Protein AF-A0A2D8M485-F1 (afdb_monomer)

Solvent-accessible surface area (backbone atoms only — not comparable to full-atom values): 10143 Å² total; per-residue (Å²): 144,70,80,65,60,62,54,53,53,50,53,49,53,53,50,51,54,49,54,53,50,51,53,52,52,52,52,50,50,51,49,50,51,52,47,44,68,74,57,55,75,78,80,79,74,92,74,87,85,84,91,65,103,84,62,82,80,81,74,86,45,50,32,82,69,50,54,75,63,45,72,40,51,35,47,99,65,88,54,62,33,80,48,77,49,77,56,85,47,64,61,95,85,40,80,51,84,45,65,48,41,36,29,44,62,38,94,89,19,62,44,93,77,20,29,25,32,32,40,28,22,85,41,59,83,23,48,36,40,39,44,33,78,50,90,68,90,77,63,74,53,36,42,32,26,47,64,61,34,21,52,57,98,59,30,45,65,91,49,60,50,54,101,87,40,81,83,85,132

Mean predicted aligned error: 14.63 Å

Foldseek 3Di:
DPPPPVVVVVVVVVVVVVVVVVVVVVVVVVVVVVVCVVPVVPPDDDDDDDDDPPDPPPDDAPLVPADPLLLFFADPPQWPDKDKDADWDADVNHTDWDAAFQQACDPSANDDRGGGGQWHHHHRRRIIIHTHNDPDDDDPSSSCSSNSWHDDQQDTRPDGDDPVDGDDD

Structure (mmCIF, N/CA/C/O backbone):
data_AF-A0A2D8M485-F1
#
_entry.id   AF-A0A2D8M485-F1
#
loop_
_atom_site.group_PDB
_atom_site.id
_atom_site.type_symbol
_atom_site.label_atom_id
_atom_site.label_alt_id
_atom_site.label_comp_id
_atom_site.label_asym_id
_atom_site.label_entity_id
_atom_site.label_seq_id
_atom_site.pdbx_PDB_ins_code
_atom_site.Cartn_x
_atom_site.Cartn_y
_atom_site.Cartn_z
_atom_site.occupancy
_atom_site.B_iso_or_equiv
_atom_site.auth_seq_id
_atom_site.auth_comp_id
_atom_site.auth_asym_id
_atom_site.auth_atom_id
_atom_site.pdbx_PDB_model_num
ATOM 1 N N . MET A 1 1 ? -42.145 77.332 22.938 1.00 51.72 1 MET A N 1
ATOM 2 C CA . MET A 1 1 ? -42.571 75.986 23.376 1.00 51.72 1 MET A CA 1
ATOM 3 C C . MET A 1 1 ? -41.919 74.962 22.446 1.00 51.72 1 MET A C 1
ATOM 5 O O . MET A 1 1 ? -42.608 74.358 21.647 1.00 51.72 1 MET A O 1
ATOM 9 N N . GLU A 1 2 ? -40.588 74.825 22.495 1.00 53.00 2 GLU A N 1
ATOM 10 C CA . GLU A 1 2 ? -39.824 73.917 21.602 1.00 53.00 2 GLU A CA 1
ATOM 11 C C . GLU A 1 2 ? -38.689 73.162 22.327 1.00 53.00 2 GLU A C 1
ATOM 13 O O . GLU A 1 2 ? -37.989 72.358 21.726 1.00 53.00 2 GLU A O 1
ATOM 18 N N . SER A 1 3 ? -38.515 73.348 23.640 1.00 57.97 3 SER A N 1
ATOM 19 C CA . SER A 1 3 ? -37.376 72.780 24.380 1.00 57.97 3 SER A CA 1
ATOM 20 C C . SER A 1 3 ? -37.563 71.335 24.856 1.00 57.97 3 SER A C 1
ATOM 22 O O . SER A 1 3 ? -36.626 70.765 25.396 1.00 57.97 3 SER A O 1
ATOM 24 N N . ASN A 1 4 ? -38.745 70.732 24.679 1.00 62.12 4 ASN A N 1
ATOM 25 C CA . ASN A 1 4 ? -39.047 69.395 25.217 1.00 62.12 4 ASN A CA 1
ATOM 26 C C . ASN A 1 4 ? -39.011 68.274 24.164 1.00 62.12 4 ASN A C 1
ATOM 28 O O . ASN A 1 4 ? -38.930 67.104 24.518 1.00 62.12 4 ASN A O 1
ATOM 32 N N . LEU A 1 5 ? -39.047 68.616 22.871 1.00 58.53 5 LEU A N 1
ATOM 33 C CA . LEU A 1 5 ? -39.023 67.623 21.793 1.00 58.53 5 LEU A CA 1
ATOM 34 C C . LEU A 1 5 ? -37.589 67.156 21.486 1.00 58.53 5 LEU A C 1
ATOM 36 O O . LEU A 1 5 ? -37.358 65.969 21.290 1.00 58.53 5 LEU A O 1
ATOM 40 N N . GLY A 1 6 ? -36.614 68.074 21.522 1.00 56.22 6 GLY A N 1
ATOM 41 C CA . GLY A 1 6 ? -35.197 67.753 21.305 1.00 56.22 6 GLY A CA 1
ATOM 42 C C . GLY A 1 6 ? -34.581 66.889 22.412 1.00 56.22 6 GLY A C 1
ATOM 43 O O . GLY A 1 6 ? -33.765 66.021 22.118 1.00 56.22 6 GLY A O 1
ATOM 44 N N . GLN A 1 7 ? -35.018 67.073 23.663 1.00 58.81 7 GLN A N 1
ATOM 45 C CA . GLN A 1 7 ? -34.588 66.256 24.803 1.00 58.81 7 GLN A CA 1
ATOM 46 C C . GLN A 1 7 ? -35.134 64.821 24.691 1.00 58.81 7 GLN A C 1
ATOM 48 O O . GLN A 1 7 ? -34.365 63.871 24.775 1.00 58.81 7 GLN A O 1
ATOM 53 N N . LEU A 1 8 ? -36.433 64.660 24.392 1.00 56.44 8 LEU A N 1
ATOM 54 C CA . LEU A 1 8 ? -37.067 63.343 24.238 1.00 56.44 8 LEU A CA 1
ATOM 55 C C . LEU A 1 8 ? -36.475 62.538 23.073 1.00 56.44 8 LEU A C 1
ATOM 57 O O . LEU A 1 8 ? -36.229 61.344 23.210 1.00 56.44 8 LEU A O 1
ATOM 61 N N . ILE A 1 9 ? -36.239 63.187 21.927 1.00 58.94 9 ILE A N 1
ATOM 62 C CA . ILE A 1 9 ? -35.632 62.539 20.755 1.00 58.94 9 ILE A CA 1
ATOM 63 C C . ILE A 1 9 ? -34.177 62.158 21.056 1.00 58.94 9 ILE A C 1
ATOM 65 O O . ILE A 1 9 ? -33.760 61.053 20.716 1.00 58.94 9 ILE A O 1
ATOM 69 N N . GLY A 1 10 ? -33.422 63.025 21.739 1.00 58.81 10 GLY A N 1
ATOM 70 C CA . GLY A 1 10 ? -32.064 62.719 22.192 1.00 58.81 10 GLY A CA 1
ATOM 71 C C . GLY A 1 10 ? -32.015 61.521 23.142 1.00 58.81 10 GLY A C 1
ATOM 72 O O . GLY A 1 10 ? -31.183 60.636 22.965 1.00 58.81 10 GLY A O 1
ATOM 73 N N . ASP A 1 11 ? -32.940 61.441 24.098 1.00 59.22 11 ASP A N 1
ATOM 74 C CA . ASP A 1 11 ? -33.021 60.336 25.058 1.00 59.22 11 ASP A CA 1
ATOM 75 C C . ASP A 1 11 ? -33.446 59.013 24.396 1.00 59.22 11 ASP A C 1
ATOM 77 O O . ASP A 1 11 ? -32.892 57.960 24.718 1.00 59.22 11 ASP A O 1
ATOM 81 N N . ILE A 1 12 ? -34.358 59.055 23.417 1.00 59.62 12 ILE A N 1
ATOM 82 C CA . ILE A 1 12 ? -34.772 57.880 22.632 1.00 59.62 12 ILE A CA 1
ATOM 83 C C . ILE A 1 12 ? -33.610 57.367 21.773 1.00 59.62 12 ILE A C 1
ATOM 85 O O . ILE A 1 12 ? -33.273 56.186 21.858 1.00 59.62 12 ILE A O 1
ATOM 89 N N . VAL A 1 13 ? -32.931 58.242 21.023 1.00 60.41 13 VAL A N 1
ATOM 90 C CA . VAL A 1 13 ? -31.778 57.865 20.182 1.00 60.41 13 VAL A CA 1
ATOM 91 C C . VAL A 1 13 ? -30.614 57.348 21.037 1.00 60.41 13 VAL A C 1
ATOM 93 O O . VAL A 1 13 ? -29.977 56.356 20.680 1.00 60.41 13 VAL A O 1
ATOM 96 N N . ASN A 1 14 ? -30.368 57.948 22.206 1.00 67.94 14 ASN A N 1
ATOM 97 C CA . ASN A 1 14 ? -29.392 57.446 23.176 1.00 67.94 14 ASN A CA 1
ATOM 98 C C . ASN A 1 14 ? -29.7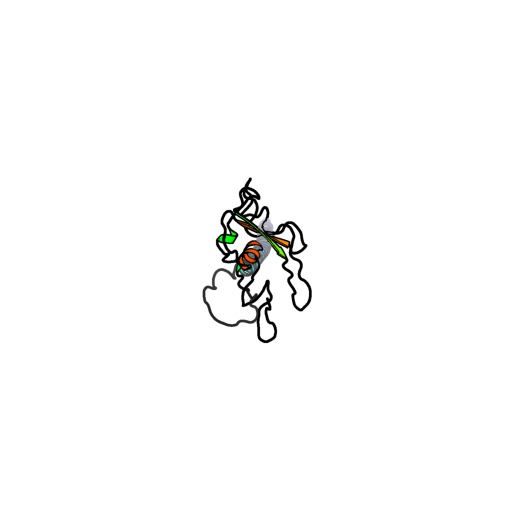96 56.080 23.750 1.00 67.94 14 ASN A C 1
ATOM 100 O O . ASN A 1 14 ? -28.934 55.244 24.008 1.00 67.94 14 ASN A O 1
ATOM 104 N N . SER A 1 15 ? -31.089 55.819 23.957 1.00 69.31 15 SER A N 1
ATOM 105 C CA . SER A 1 15 ? -31.552 54.515 24.444 1.00 69.31 15 SER A CA 1
ATOM 106 C C . SER A 1 15 ? -31.388 53.417 23.389 1.00 69.31 15 SER A C 1
ATOM 108 O O . SER A 1 15 ? -30.850 52.356 23.702 1.00 69.31 15 SER A O 1
ATOM 110 N N . GLU A 1 16 ? -31.730 53.689 22.127 1.00 73.56 16 GLU A N 1
ATOM 111 C CA . GLU A 1 16 ? -31.592 52.724 21.033 1.00 73.56 16 GLU A CA 1
ATOM 112 C C . GLU A 1 16 ? -30.125 52.441 20.704 1.00 73.56 16 GLU A C 1
ATOM 114 O O . GLU A 1 16 ? -29.728 51.282 20.602 1.00 73.56 16 GLU A O 1
ATOM 119 N N . THR A 1 17 ? -29.282 53.473 20.612 1.00 79.12 17 THR A N 1
ATOM 120 C CA . THR A 1 17 ? -27.838 53.292 20.371 1.00 79.12 17 THR A CA 1
ATOM 121 C C . THR A 1 17 ? -27.163 52.502 21.491 1.00 79.12 17 THR A C 1
ATOM 123 O O . THR A 1 17 ? -26.293 51.677 21.207 1.00 79.12 17 THR A O 1
ATOM 126 N N . ARG A 1 18 ? -27.591 52.665 22.750 1.00 80.69 18 ARG A N 1
ATOM 127 C CA . ARG A 1 18 ? -27.106 51.853 23.879 1.00 80.69 18 ARG A CA 1
ATOM 128 C C . ARG A 1 18 ? -27.577 50.405 23.793 1.00 80.69 18 ARG A C 1
ATOM 130 O O . ARG A 1 18 ? -26.766 49.513 24.021 1.00 80.69 18 ARG A O 1
ATOM 137 N N . ILE A 1 19 ? -28.836 50.160 23.425 1.00 85.81 19 ILE A N 1
ATOM 138 C CA . ILE A 1 19 ? -29.368 48.800 23.233 1.00 85.81 19 ILE A CA 1
ATOM 139 C C . ILE A 1 19 ? -28.598 48.082 22.120 1.00 85.81 19 ILE A C 1
ATOM 141 O O . ILE A 1 19 ? -28.072 46.991 22.343 1.00 85.81 19 ILE A O 1
ATOM 145 N N . TRP A 1 20 ? -28.447 48.713 20.955 1.00 79.56 20 TRP A N 1
ATOM 146 C CA . TRP A 1 20 ? -27.708 48.126 19.838 1.00 79.56 20 TRP A CA 1
ATOM 147 C C . TRP A 1 20 ? -26.221 47.934 20.153 1.00 79.56 20 TRP A C 1
ATOM 149 O O . TRP A 1 20 ? -25.663 46.909 19.777 1.00 79.56 20 TRP A O 1
ATOM 159 N N . SER A 1 21 ? -25.594 48.842 20.909 1.00 85.12 21 SER A N 1
ATOM 160 C CA . SER A 1 21 ? -24.198 48.685 21.355 1.00 85.12 21 SER A CA 1
ATOM 161 C C . SER A 1 21 ? -24.011 47.498 22.307 1.00 85.12 21 SER A C 1
ATOM 163 O O . SER A 1 21 ? -23.002 46.800 22.246 1.00 85.12 21 SER A O 1
ATOM 165 N N . ILE A 1 22 ? -24.983 47.226 23.181 1.00 89.69 22 ILE A N 1
ATOM 166 C CA . ILE A 1 22 ? -24.935 46.056 24.070 1.00 89.69 22 ILE A CA 1
ATOM 167 C C . ILE A 1 22 ? -25.071 44.766 23.252 1.00 89.69 22 ILE A C 1
ATOM 169 O O . ILE A 1 22 ? -24.314 43.821 23.460 1.00 89.69 22 ILE A O 1
ATOM 173 N N . ILE A 1 23 ? -25.987 44.734 22.281 1.00 89.50 23 ILE A N 1
ATOM 174 C CA . ILE A 1 23 ? -26.182 43.563 21.414 1.00 89.50 23 ILE A CA 1
ATOM 175 C C . ILE A 1 23 ? -24.924 43.280 20.584 1.00 89.50 23 ILE A C 1
ATOM 177 O O . ILE A 1 23 ? -24.481 42.135 20.519 1.00 89.50 23 ILE A O 1
ATOM 181 N N . THR A 1 24 ? -24.317 44.302 19.976 1.00 90.81 24 THR A N 1
ATOM 182 C CA . THR A 1 24 ? -23.117 44.118 19.144 1.00 90.81 24 THR A CA 1
ATOM 183 C C . THR A 1 24 ? -21.908 43.693 19.965 1.00 90.81 24 THR A C 1
ATOM 185 O O . THR A 1 24 ? -21.175 42.804 19.538 1.00 90.81 24 THR A O 1
ATOM 188 N N . THR A 1 25 ? -2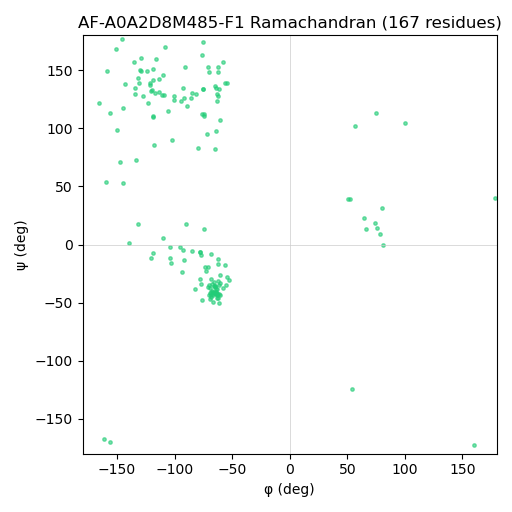1.716 44.254 21.161 1.00 90.38 25 THR A N 1
ATOM 189 C CA . THR A 1 25 ? -20.622 43.838 22.052 1.00 90.38 25 THR A CA 1
ATOM 190 C C . THR A 1 25 ? -20.802 42.414 22.570 1.00 90.38 25 THR A C 1
ATOM 192 O O . THR A 1 25 ? -19.838 41.651 22.555 1.00 90.38 25 THR A O 1
ATOM 195 N N . LEU A 1 26 ? -22.021 42.012 22.944 1.00 91.31 26 LEU A N 1
ATOM 196 C CA . LEU A 1 26 ? -22.314 40.627 23.324 1.00 91.31 26 LEU A CA 1
ATOM 197 C C . LEU A 1 26 ? -22.114 39.659 22.155 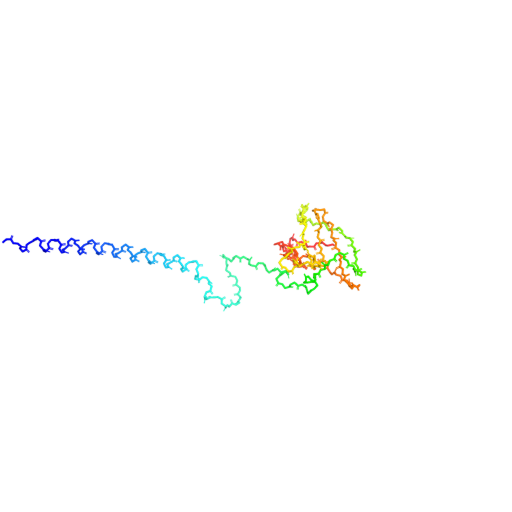1.00 91.31 26 LEU A C 1
ATOM 199 O O . LEU A 1 26 ? -21.518 38.602 22.337 1.00 91.31 26 LEU A O 1
ATOM 203 N N . SER A 1 27 ? -22.555 40.031 20.951 1.00 92.44 27 SER A N 1
ATOM 204 C CA . SER A 1 27 ? -22.370 39.208 19.753 1.00 92.44 27 SER A CA 1
ATOM 205 C C . SER A 1 27 ? -20.894 39.050 19.392 1.00 92.44 27 SER A C 1
ATOM 207 O O . SER A 1 27 ? -20.472 37.953 19.035 1.00 92.44 27 SER A O 1
ATOM 209 N N . LEU A 1 28 ? -20.101 40.121 19.490 1.00 91.56 28 LEU A N 1
ATOM 210 C CA . LEU A 1 28 ? -18.669 40.075 19.207 1.00 91.56 28 LEU A CA 1
ATOM 211 C C . LEU A 1 28 ? -17.921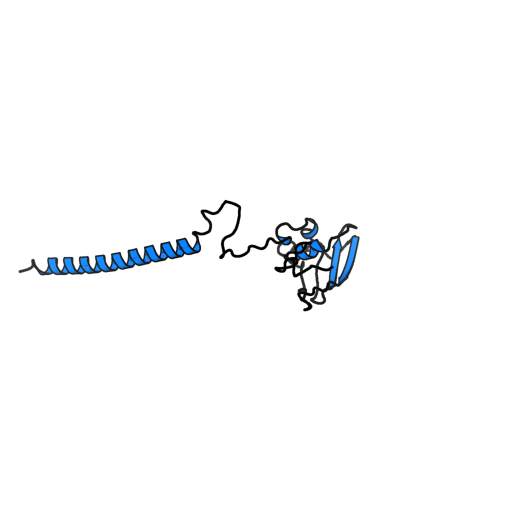 39.254 20.266 1.00 91.56 28 LEU A C 1
ATOM 213 O O . LEU A 1 28 ? -17.058 38.456 19.917 1.00 91.56 28 LEU A O 1
ATOM 217 N N . ALA A 1 29 ? -18.279 39.399 21.545 1.00 90.94 29 ALA A N 1
ATOM 218 C CA . ALA A 1 29 ? -17.711 38.59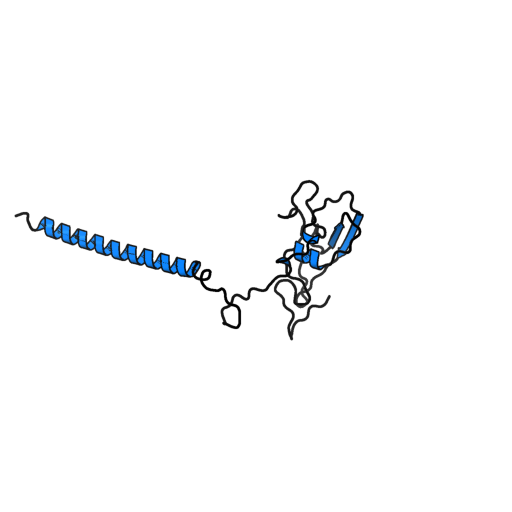3 22.623 1.00 90.94 29 ALA A CA 1
ATOM 219 C C . ALA A 1 29 ? -18.052 37.105 22.458 1.00 90.94 29 ALA A C 1
ATOM 221 O O . ALA A 1 29 ? -17.169 36.264 22.588 1.00 90.94 29 ALA A O 1
ATOM 222 N N . ALA A 1 30 ? -19.297 36.774 22.102 1.00 90.12 30 ALA A N 1
ATOM 223 C CA . ALA A 1 30 ? -19.697 35.402 21.800 1.00 90.12 30 ALA A CA 1
ATOM 224 C C . ALA A 1 30 ? -18.916 34.832 20.606 1.00 90.12 30 ALA A C 1
ATOM 226 O O . ALA A 1 30 ? -18.435 33.706 20.679 1.00 90.12 30 ALA A O 1
ATOM 227 N N . LEU A 1 31 ? -18.718 35.618 19.542 1.00 90.12 31 LEU A N 1
ATOM 228 C CA . LEU A 1 31 ? -17.920 35.202 18.386 1.00 90.12 31 LEU A CA 1
ATOM 229 C C . LEU A 1 31 ? -16.451 34.960 18.762 1.00 90.12 31 LEU A C 1
ATOM 231 O O . LEU A 1 31 ? -15.868 33.974 18.330 1.00 90.12 31 LEU A O 1
ATOM 235 N N . LEU A 1 32 ? -15.861 35.822 19.596 1.00 83.31 32 LEU A N 1
ATOM 236 C CA . LEU A 1 32 ? -14.495 35.646 20.093 1.00 83.31 32 LEU A CA 1
ATOM 237 C C . LEU A 1 32 ? -14.361 34.419 21.000 1.00 83.31 32 LEU A C 1
ATOM 239 O O . LEU A 1 32 ? -13.342 33.744 20.933 1.00 83.31 32 LEU A O 1
ATOM 243 N N . ILE A 1 33 ? -15.378 34.101 21.804 1.00 82.75 33 ILE A N 1
ATOM 244 C CA . ILE A 1 33 ? -15.410 32.874 22.613 1.00 82.75 33 ILE A CA 1
ATOM 245 C C . ILE A 1 33 ? -15.495 31.640 21.708 1.00 82.75 33 ILE A C 1
ATOM 247 O O . ILE A 1 33 ? -14.755 30.690 21.931 1.00 82.75 33 ILE A O 1
ATOM 251 N N . LEU A 1 34 ? -16.326 31.662 20.661 1.00 80.12 34 LEU A N 1
ATOM 252 C CA . LEU A 1 34 ? -16.408 30.568 19.685 1.00 80.12 34 LEU A CA 1
ATOM 253 C C . LEU A 1 34 ? -15.096 30.397 18.907 1.00 80.12 34 LEU A C 1
ATOM 255 O O . LEU A 1 34 ? -14.636 29.276 18.723 1.00 80.12 34 LEU A O 1
ATOM 259 N N . LEU A 1 35 ? -14.453 31.498 18.507 1.00 79.62 35 LEU A N 1
ATOM 260 C CA . LEU A 1 35 ? -13.132 31.461 17.879 1.00 79.62 35 LEU A CA 1
ATOM 261 C C . LEU A 1 35 ? -12.066 30.950 18.853 1.00 79.62 35 LEU A C 1
ATOM 263 O O . LEU A 1 35 ? -11.232 30.144 18.467 1.00 79.62 35 LEU A O 1
ATOM 267 N N . ALA A 1 36 ? -12.101 31.356 20.122 1.00 74.31 36 ALA A N 1
ATOM 268 C CA . ALA A 1 36 ? -11.194 30.829 21.136 1.00 74.31 36 ALA A CA 1
ATOM 269 C C . ALA A 1 36 ? -11.446 29.338 21.418 1.00 74.31 36 ALA A C 1
ATOM 271 O O . ALA A 1 36 ? -10.500 28.613 21.685 1.00 74.31 36 ALA A O 1
ATOM 272 N N . GLN A 1 37 ? -12.683 28.851 21.316 1.00 76.38 37 GLN A N 1
ATOM 273 C CA . GLN A 1 37 ? -12.979 27.416 21.390 1.00 76.38 37 GLN A CA 1
ATOM 274 C C . GLN A 1 37 ? -12.487 26.660 20.148 1.00 76.38 37 GLN A C 1
ATOM 276 O O . GLN A 1 37 ? -12.001 25.545 20.281 1.00 76.38 37 GLN A O 1
ATOM 281 N N . GLN A 1 38 ? -12.578 27.262 18.960 1.00 75.19 38 GLN A N 1
ATOM 282 C CA . GLN A 1 38 ? -12.144 26.641 17.706 1.00 75.19 38 GLN A CA 1
ATOM 283 C C . GLN A 1 38 ? -10.619 26.663 17.508 1.00 75.19 38 GLN A C 1
ATOM 285 O O . GLN A 1 38 ? -10.074 25.737 16.921 1.00 75.19 38 GLN A O 1
ATOM 290 N N . TYR A 1 39 ? -9.933 27.707 17.982 1.00 70.38 39 TYR A N 1
ATOM 291 C CA . TYR A 1 39 ? -8.505 27.947 17.723 1.00 70.38 39 TYR A CA 1
ATOM 292 C C . TYR A 1 39 ? -7.634 27.971 18.993 1.00 70.38 39 TYR A C 1
ATOM 294 O O . TYR A 1 39 ? -6.413 28.047 18.899 1.00 70.38 39 TYR A O 1
ATOM 302 N N . GLY A 1 40 ? -8.221 27.937 20.193 1.00 57.56 40 GLY A N 1
ATOM 303 C CA . GLY A 1 40 ? -7.485 28.058 21.461 1.00 57.56 40 GLY A CA 1
ATOM 304 C C . GLY A 1 40 ? -6.742 26.798 21.906 1.00 57.56 40 GLY A C 1
ATOM 305 O O . GLY A 1 40 ? -5.953 26.885 22.843 1.00 57.56 40 GLY A O 1
ATOM 306 N N . GLY A 1 41 ? -6.958 25.657 21.243 1.00 56.03 41 GLY A N 1
ATOM 307 C CA . GLY A 1 41 ? -6.240 24.409 21.526 1.00 56.03 41 GLY A CA 1
ATOM 308 C C . GLY A 1 41 ? -4.784 24.393 21.044 1.00 56.03 41 GLY A C 1
ATOM 309 O O . GLY A 1 41 ? -3.989 23.624 21.567 1.00 56.03 41 GLY A O 1
ATOM 310 N N . ASP A 1 42 ? -4.412 25.270 20.107 1.00 54.56 42 ASP A N 1
ATOM 311 C CA . ASP A 1 42 ? -3.168 25.128 19.331 1.00 54.56 42 ASP A CA 1
ATOM 312 C C . ASP A 1 42 ? -2.032 26.084 19.768 1.00 54.56 42 ASP A C 1
ATOM 314 O O . ASP A 1 42 ? -0.928 26.052 19.233 1.00 54.56 42 ASP A O 1
ATOM 318 N N . LEU A 1 43 ? -2.273 26.969 20.751 1.00 51.12 43 LEU A N 1
ATOM 319 C CA . LEU A 1 43 ? -1.302 28.006 21.159 1.00 51.12 43 LEU A CA 1
ATOM 320 C C . LEU A 1 43 ? -0.556 27.708 22.476 1.00 51.12 43 LEU A C 1
ATOM 322 O O . LEU A 1 43 ? 0.414 28.393 22.795 1.00 51.12 43 LEU A O 1
ATOM 326 N N . PHE A 1 44 ? -0.979 26.706 23.254 1.00 51.97 44 PHE A N 1
ATOM 327 C CA . PHE A 1 44 ? -0.393 26.396 24.566 1.00 51.97 44 PHE A CA 1
ATOM 328 C C . PHE A 1 44 ? -0.370 24.893 24.871 1.00 51.97 44 PHE A C 1
ATOM 330 O O . PHE A 1 44 ? -0.835 24.486 25.932 1.00 51.97 44 PHE A O 1
ATOM 337 N N . ASN A 1 45 ? 0.172 24.050 23.990 1.00 42.44 45 ASN A N 1
ATOM 338 C CA . ASN A 1 45 ? 0.542 22.704 24.433 1.00 42.44 45 ASN A CA 1
ATOM 339 C C . ASN A 1 45 ? 1.766 22.136 23.707 1.00 42.44 45 ASN A C 1
ATOM 341 O O . ASN A 1 45 ? 1.685 21.208 22.913 1.00 42.44 45 ASN A O 1
ATOM 345 N N . GLN A 1 46 ? 2.933 22.703 24.014 1.00 45.53 46 GLN A N 1
ATOM 346 C CA . GLN A 1 46 ? 4.196 21.981 23.907 1.00 45.53 46 GLN A CA 1
ATOM 347 C C . GLN A 1 46 ? 4.605 21.576 25.320 1.00 45.53 46 GLN A C 1
ATOM 349 O O . GLN A 1 46 ? 5.270 22.352 26.002 1.00 45.53 46 GLN A O 1
ATOM 354 N N . SER A 1 47 ? 4.184 20.398 25.776 1.00 40.16 47 SER A N 1
ATOM 355 C CA . SER A 1 47 ? 4.841 19.652 26.856 1.00 40.16 47 SER A CA 1
ATOM 356 C C . SER A 1 47 ? 4.321 18.222 26.878 1.00 40.16 47 SER A C 1
ATOM 358 O O . SER A 1 47 ? 3.125 17.978 26.999 1.00 40.16 47 SER A O 1
ATOM 360 N N . SER A 1 48 ? 5.264 17.306 26.724 1.00 49.25 48 SER A N 1
ATOM 361 C CA . SER A 1 48 ? 5.129 15.871 26.898 1.00 49.25 48 SER A CA 1
ATOM 362 C C . SER A 1 48 ? 4.643 15.504 28.306 1.00 49.25 48 SER A C 1
ATOM 364 O O . SER A 1 48 ? 4.899 16.239 29.260 1.00 49.25 48 SER A O 1
ATOM 366 N N . ASP A 1 49 ? 4.055 14.312 28.389 1.00 44.78 49 ASP A N 1
ATOM 367 C CA . ASP A 1 49 ? 3.853 13.469 29.576 1.00 44.78 49 ASP A CA 1
ATOM 368 C C . ASP A 1 49 ? 2.456 13.498 30.242 1.00 44.78 49 ASP A C 1
ATOM 370 O O . ASP A 1 49 ? 2.102 14.379 31.019 1.00 44.78 49 ASP A O 1
ATOM 374 N N . ASP A 1 50 ? 1.748 12.395 29.972 1.00 43.66 50 ASP A N 1
ATOM 375 C CA . ASP A 1 50 ? 0.876 11.595 30.846 1.00 43.66 50 ASP A CA 1
ATOM 376 C C . ASP A 1 50 ? -0.534 12.098 31.251 1.00 43.66 50 ASP A C 1
ATOM 378 O O . ASP A 1 50 ? -0.725 12.997 32.067 1.00 43.66 50 ASP A O 1
ATOM 382 N N . ALA A 1 51 ? -1.519 11.352 30.733 1.00 50.62 51 ALA A N 1
ATOM 383 C CA . ALA A 1 51 ? -2.883 11.110 31.214 1.00 50.62 51 ALA A CA 1
ATOM 384 C C . ALA A 1 51 ? -3.833 12.306 31.463 1.00 50.62 51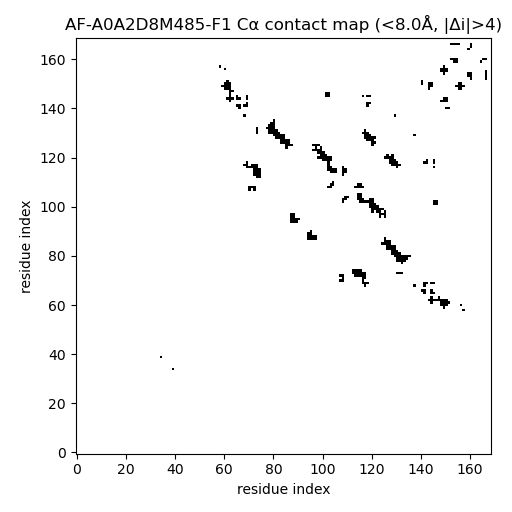 ALA A C 1
ATOM 386 O O . ALA A 1 51 ? -3.888 12.888 32.547 1.00 50.62 51 ALA A O 1
ATOM 387 N N . SER A 1 52 ? -4.757 12.526 30.518 1.00 39.59 52 SER A N 1
ATOM 388 C CA . SER A 1 52 ? -6.033 13.208 30.773 1.00 39.59 52 SER A CA 1
ATOM 389 C C . SER A 1 52 ? -7.153 12.602 29.924 1.00 39.59 52 SER A C 1
ATOM 391 O O . SER A 1 52 ? -7.130 12.670 28.702 1.00 39.59 52 SER A O 1
ATOM 393 N N . GLU A 1 53 ? -8.160 12.026 30.584 1.00 51.50 53 GLU A N 1
ATOM 394 C CA . GLU A 1 53 ? -9.388 11.482 29.993 1.00 51.50 53 GLU A CA 1
ATOM 395 C C . GLU A 1 53 ? -10.237 12.592 29.345 1.00 51.50 53 GLU A C 1
ATOM 397 O O . GLU A 1 53 ? -11.125 13.166 29.969 1.00 51.50 53 GLU A O 1
ATOM 402 N N . ASN A 1 54 ? -9.873 12.957 28.118 1.00 49.84 54 ASN A N 1
ATOM 403 C CA . ASN A 1 54 ? -10.671 13.419 26.969 1.00 49.84 54 ASN A CA 1
ATOM 404 C C . ASN A 1 54 ? -9.681 13.741 25.828 1.00 49.84 54 ASN A C 1
ATOM 406 O O . ASN A 1 54 ? -9.791 14.768 25.161 1.00 49.84 54 ASN A O 1
ATOM 410 N N . ASP A 1 55 ? -8.667 12.887 25.684 1.00 48.34 55 ASP A N 1
ATOM 411 C CA . ASP A 1 55 ? -7.616 12.979 24.680 1.00 48.34 55 ASP A CA 1
ATOM 412 C C . ASP A 1 55 ? -8.121 12.226 23.450 1.00 48.34 55 ASP A C 1
ATOM 414 O O . ASP A 1 55 ? -8.458 11.039 23.529 1.00 48.34 55 ASP A O 1
ATOM 418 N N . GLU A 1 56 ? -8.260 12.916 22.323 1.00 53.12 56 GLU A N 1
ATOM 419 C CA . GLU A 1 56 ? -8.374 12.223 21.047 1.00 53.12 56 GLU A CA 1
ATOM 420 C C . GLU A 1 56 ? -7.068 11.439 20.902 1.00 53.12 56 GLU A C 1
ATOM 422 O O . GLU A 1 56 ? -6.001 12.035 20.787 1.00 53.12 56 GLU A O 1
ATOM 427 N N . ILE A 1 57 ? -7.126 10.113 21.052 1.00 65.00 57 ILE A N 1
ATOM 428 C CA . ILE A 1 57 ? -5.929 9.271 21.025 1.00 65.00 57 ILE A CA 1
ATOM 429 C C . ILE A 1 57 ? -5.330 9.399 19.623 1.00 65.00 57 ILE A C 1
ATOM 431 O O . ILE A 1 57 ? -5.778 8.728 18.693 1.00 65.00 57 ILE A O 1
ATOM 435 N N . ILE A 1 58 ? -4.329 10.266 19.466 1.00 78.38 58 ILE A N 1
ATOM 436 C CA . ILE A 1 58 ? -3.563 10.382 18.230 1.00 78.38 58 ILE A CA 1
ATOM 437 C C . ILE A 1 58 ? -2.695 9.131 18.137 1.00 78.38 58 ILE A C 1
ATOM 439 O O . ILE A 1 58 ? -1.628 9.024 18.744 1.00 78.38 58 ILE A O 1
ATOM 443 N N . LEU A 1 59 ? -3.197 8.138 17.410 1.00 87.19 59 LEU A N 1
ATOM 444 C CA . LEU A 1 59 ? -2.450 6.930 17.118 1.00 87.19 59 LEU A CA 1
ATOM 445 C C . LEU A 1 59 ? -1.400 7.253 16.056 1.00 87.19 59 LEU A C 1
ATOM 447 O O . LEU A 1 59 ? -1.741 7.513 14.907 1.00 87.19 59 LEU A O 1
ATOM 451 N N . ALA A 1 60 ? -0.123 7.198 16.435 1.00 90.12 60 ALA A N 1
ATOM 452 C CA . ALA A 1 60 ? 0.971 7.316 15.476 1.00 90.12 60 ALA A CA 1
ATOM 453 C C . ALA A 1 60 ? 0.847 6.246 14.376 1.00 90.12 60 ALA A C 1
ATOM 455 O O . ALA A 1 60 ? 0.520 5.081 14.663 1.00 90.12 60 ALA A O 1
ATOM 456 N N . SER A 1 61 ? 1.122 6.641 13.132 1.00 95.44 61 SER A N 1
ATOM 457 C CA . SER A 1 61 ? 1.132 5.761 11.969 1.00 95.44 61 SER A CA 1
ATOM 458 C C . SER A 1 61 ? 2.556 5.564 11.459 1.00 95.44 61 SER A C 1
ATOM 460 O O . SER A 1 61 ? 3.378 6.470 11.519 1.00 95.44 61 SER A O 1
ATOM 462 N N . THR A 1 62 ? 2.874 4.373 10.941 1.00 96.00 62 THR A N 1
ATOM 463 C CA . THR A 1 62 ? 4.163 4.184 10.248 1.00 96.00 62 THR A CA 1
ATOM 464 C C . THR A 1 62 ? 4.203 4.955 8.938 1.00 96.00 62 THR A C 1
ATOM 466 O O . THR A 1 62 ? 5.256 5.445 8.559 1.00 96.00 62 THR A O 1
ATOM 469 N N . ALA A 1 63 ? 3.044 5.149 8.304 1.00 96.06 63 ALA A N 1
ATOM 470 C CA . ALA A 1 63 ? 2.940 5.896 7.059 1.00 96.06 63 ALA A CA 1
ATOM 471 C C . ALA A 1 63 ? 3.229 7.405 7.211 1.00 96.06 63 ALA A C 1
ATOM 473 O O . ALA A 1 63 ? 3.327 8.099 6.202 1.00 96.06 63 ALA A O 1
ATOM 474 N N . ASP A 1 64 ? 3.379 7.912 8.443 1.00 96.00 64 ASP A N 1
ATOM 475 C CA . ASP A 1 64 ? 3.798 9.297 8.703 1.00 96.00 64 ASP A CA 1
ATOM 476 C C . ASP A 1 64 ? 5.297 9.517 8.395 1.00 96.00 64 ASP A C 1
ATOM 478 O O . ASP A 1 64 ? 5.714 10.646 8.136 1.00 96.00 64 ASP A O 1
ATOM 482 N N . ASP A 1 65 ? 6.100 8.446 8.398 1.00 96.38 65 ASP A N 1
ATOM 483 C CA . ASP A 1 65 ? 7.522 8.430 8.025 1.00 96.38 65 ASP A CA 1
ATOM 484 C C . ASP A 1 65 ? 7.788 7.244 7.075 1.00 96.38 65 ASP A C 1
ATOM 486 O O . ASP A 1 65 ? 8.327 6.215 7.492 1.00 96.38 65 ASP A O 1
ATOM 490 N N . PRO A 1 66 ? 7.327 7.336 5.811 1.00 96.69 66 PRO A N 1
ATOM 491 C CA . PRO A 1 66 ? 7.316 6.208 4.889 1.00 96.69 66 PRO A CA 1
ATOM 492 C C . PRO A 1 66 ? 8.727 5.819 4.435 1.00 96.69 66 PRO A C 1
ATOM 494 O O . PRO A 1 66 ? 9.594 6.677 4.241 1.00 96.69 66 PRO A O 1
ATOM 497 N N . ASP A 1 67 ? 8.936 4.529 4.163 1.00 97.62 67 ASP A N 1
ATOM 498 C CA . ASP A 1 67 ? 10.192 4.038 3.589 1.00 97.62 67 ASP A CA 1
ATOM 499 C C . ASP A 1 67 ? 10.536 4.790 2.279 1.00 97.62 67 ASP A C 1
ATOM 501 O O . ASP A 1 67 ? 9.651 5.018 1.447 1.00 97.62 67 ASP A O 1
ATOM 505 N N . PRO A 1 68 ? 11.809 5.157 2.022 1.00 97.12 68 PRO A N 1
ATOM 506 C CA . PRO A 1 68 ? 12.199 5.830 0.783 1.00 97.12 68 PRO A CA 1
ATOM 507 C C . PRO A 1 68 ? 11.765 5.111 -0.504 1.00 97.12 68 PRO A C 1
ATOM 509 O O . PRO A 1 68 ? 11.482 5.774 -1.502 1.00 97.12 68 PRO A O 1
ATOM 512 N N . ILE A 1 69 ? 11.668 3.775 -0.499 1.00 96.94 69 ILE A N 1
ATOM 513 C CA . ILE A 1 69 ? 11.185 2.982 -1.640 1.00 96.94 69 ILE A CA 1
ATOM 514 C C . ILE A 1 69 ? 9.728 3.330 -1.971 1.00 96.94 69 ILE A C 1
ATOM 516 O O . ILE A 1 69 ? 9.351 3.313 -3.144 1.00 96.94 69 ILE A O 1
ATOM 520 N N . ALA A 1 70 ? 8.918 3.713 -0.979 1.00 97.25 70 ALA A N 1
ATOM 521 C CA . ALA A 1 70 ? 7.550 4.167 -1.196 1.00 97.25 70 ALA A CA 1
ATOM 522 C C . ALA A 1 70 ? 7.485 5.434 -2.060 1.00 97.25 70 ALA A C 1
ATOM 524 O O . ALA A 1 70 ? 6.431 5.724 -2.601 1.00 97.25 70 ALA A O 1
ATOM 525 N N . GLN A 1 71 ? 8.578 6.178 -2.244 1.00 95.9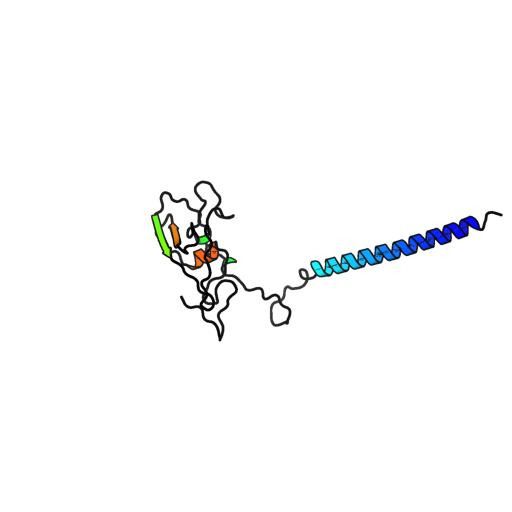4 71 GLN A N 1
ATOM 526 C CA . GLN A 1 71 ? 8.617 7.366 -3.105 1.00 95.94 71 GLN A CA 1
ATOM 527 C C . GLN A 1 71 ? 9.067 7.054 -4.544 1.00 95.94 71 GLN A C 1
ATOM 529 O O . GLN A 1 71 ? 9.073 7.940 -5.399 1.00 95.94 71 GLN A O 1
ATOM 534 N N . ASN A 1 72 ? 9.451 5.806 -4.836 1.00 94.94 72 ASN A N 1
ATOM 535 C CA . ASN A 1 72 ? 9.911 5.413 -6.163 1.00 94.94 72 ASN A CA 1
ATOM 536 C C . ASN A 1 72 ? 8.730 5.268 -7.124 1.00 94.94 72 ASN A C 1
ATOM 538 O O . ASN A 1 72 ? 7.925 4.342 -7.006 1.00 94.94 72 ASN A O 1
ATOM 542 N N . CYS A 1 73 ? 8.677 6.165 -8.106 1.00 96.06 73 CYS A N 1
ATOM 543 C CA . CYS A 1 73 ? 7.709 6.115 -9.191 1.00 96.06 73 CYS A CA 1
ATOM 544 C C . CYS A 1 73 ? 8.278 5.365 -10.398 1.00 96.06 73 CYS A C 1
ATOM 546 O O . CYS A 1 73 ? 9.409 5.609 -10.823 1.00 96.06 73 CYS A O 1
ATOM 548 N N . LEU A 1 74 ? 7.469 4.477 -10.963 1.00 94.44 74 LEU A N 1
ATOM 549 C CA . LEU A 1 74 ? 7.813 3.586 -12.062 1.00 94.44 74 LEU A CA 1
ATOM 550 C C . LEU A 1 74 ? 6.768 3.678 -13.178 1.00 94.44 74 LEU A C 1
ATOM 552 O O . LEU A 1 74 ? 5.619 4.085 -12.962 1.00 94.44 74 LEU A O 1
ATOM 556 N N . ASP A 1 75 ? 7.174 3.243 -14.367 1.00 89.81 75 ASP A N 1
ATOM 557 C CA . ASP A 1 75 ? 6.265 2.727 -15.382 1.00 89.81 75 ASP A CA 1
ATOM 558 C C . ASP A 1 75 ? 6.437 1.207 -15.514 1.00 89.81 75 ASP A C 1
ATOM 560 O O . ASP A 1 75 ? 7.357 0.605 -14.969 1.00 89.81 75 ASP A O 1
ATOM 564 N N . HIS A 1 76 ? 5.534 0.560 -16.246 1.00 85.56 76 HIS A N 1
ATOM 565 C CA . HIS A 1 76 ? 5.593 -0.883 -16.499 1.00 85.56 76 HIS A CA 1
ATOM 566 C C . HIS A 1 76 ? 6.674 -1.293 -17.526 1.00 85.56 76 HIS A C 1
ATOM 568 O O . HIS A 1 76 ? 6.634 -2.407 -18.059 1.00 85.56 76 HIS A O 1
ATOM 574 N N . SER A 1 77 ? 7.609 -0.412 -17.885 1.00 87.12 77 SER A N 1
ATOM 575 C CA . SER A 1 77 ? 8.589 -0.643 -18.943 1.00 87.12 77 SER A CA 1
ATOM 576 C C . SER A 1 77 ? 10.010 -0.730 -18.389 1.00 87.12 77 SER A C 1
ATOM 578 O O . SER A 1 77 ? 10.387 -0.041 -17.453 1.00 87.12 77 SER A O 1
ATOM 580 N N . GLY A 1 78 ? 10.829 -1.620 -18.958 1.00 84.31 78 GLY A N 1
ATOM 581 C CA . GLY A 1 78 ? 12.245 -1.716 -18.578 1.00 84.31 78 GLY A CA 1
ATOM 582 C C . GLY A 1 78 ? 12.516 -2.199 -17.147 1.00 84.31 78 GLY A C 1
ATOM 583 O O . GLY A 1 78 ? 13.655 -2.094 -16.699 1.00 84.31 78 GLY A O 1
ATOM 584 N N . LEU A 1 79 ? 11.510 -2.750 -16.463 1.00 91.88 79 LEU A N 1
ATOM 585 C CA . LEU A 1 79 ? 11.628 -3.254 -15.097 1.00 91.88 79 LEU A CA 1
ATOM 586 C C . LEU A 1 79 ? 12.653 -4.393 -15.003 1.00 91.88 79 LEU A C 1
ATOM 588 O O . LEU A 1 79 ? 12.622 -5.344 -15.791 1.00 91.88 79 LEU A O 1
ATOM 592 N N . ALA A 1 80 ? 13.526 -4.318 -13.999 1.00 94.00 80 ALA A N 1
ATOM 593 C CA . ALA A 1 80 ? 14.416 -5.417 -13.632 1.00 94.00 80 ALA A CA 1
ATOM 594 C C . ALA A 1 80 ? 13.668 -6.498 -12.841 1.00 94.00 80 ALA A C 1
ATOM 596 O O . ALA A 1 80 ? 14.010 -7.677 -12.934 1.00 94.00 80 ALA A O 1
ATOM 597 N N . ARG A 1 81 ? 12.628 -6.097 -12.099 1.00 93.94 81 ARG A N 1
ATOM 598 C CA . ARG A 1 81 ? 11.799 -6.967 -11.268 1.00 93.94 81 ARG A CA 1
ATOM 599 C C . ARG A 1 81 ? 10.315 -6.659 -11.467 1.00 93.94 81 ARG A C 1
ATOM 601 O O . ARG A 1 81 ? 9.926 -5.494 -11.469 1.00 93.94 81 ARG A O 1
ATOM 608 N N . HIS A 1 82 ? 9.509 -7.710 -11.618 1.00 96.12 82 HIS A N 1
ATOM 609 C CA . HIS A 1 82 ? 8.045 -7.654 -11.666 1.00 96.12 82 HIS A CA 1
ATOM 610 C C . HIS A 1 82 ? 7.486 -8.974 -11.117 1.00 96.12 82 HIS A C 1
ATOM 612 O O . HIS A 1 82 ? 7.396 -9.966 -11.842 1.00 96.12 82 HIS A O 1
ATOM 618 N N . ASP A 1 83 ? 7.084 -8.967 -9.849 1.00 95.62 83 ASP A N 1
ATOM 619 C CA . ASP A 1 83 ? 6.490 -10.112 -9.158 1.00 95.62 83 ASP A CA 1
ATOM 620 C C . ASP A 1 83 ? 5.041 -9.831 -8.743 1.00 95.62 83 ASP A C 1
ATOM 622 O O . ASP A 1 83 ? 4.631 -8.678 -8.591 1.00 95.62 83 ASP A O 1
ATOM 626 N N . HIS A 1 84 ? 4.276 -10.900 -8.497 1.00 97.19 84 HIS A N 1
ATOM 627 C CA . HIS A 1 84 ? 2.931 -10.824 -7.920 1.00 97.19 84 HIS A CA 1
ATOM 628 C C . HIS A 1 84 ? 2.852 -11.615 -6.620 1.00 97.19 84 HIS A C 1
ATOM 630 O O . HIS A 1 84 ? 3.327 -12.748 -6.541 1.00 97.19 84 HIS A O 1
ATOM 636 N N . SER A 1 85 ? 2.189 -11.039 -5.621 1.00 96.81 85 SER A N 1
ATOM 637 C CA . SER A 1 85 ? 1.834 -11.720 -4.374 1.00 96.81 85 SER A CA 1
ATOM 638 C C . SER A 1 85 ? 0.391 -11.400 -3.998 1.00 96.81 85 SER A C 1
ATOM 640 O O . SER A 1 85 ? -0.150 -10.382 -4.421 1.00 96.81 85 SER A O 1
ATOM 642 N N . ASN A 1 86 ? -0.246 -12.253 -3.204 1.00 97.81 86 ASN A N 1
ATOM 643 C CA . ASN A 1 86 ? -1.589 -12.011 -2.689 1.00 97.81 86 ASN A CA 1
ATOM 644 C C . ASN A 1 86 ? -1.519 -11.713 -1.193 1.00 97.81 86 ASN A C 1
ATOM 646 O O . ASN A 1 86 ? -0.940 -12.487 -0.432 1.00 97.81 86 ASN A O 1
ATOM 650 N N . LEU A 1 87 ? -2.135 -10.604 -0.788 1.00 97.94 87 LEU A N 1
ATOM 651 C CA . LEU A 1 87 ? -2.308 -10.216 0.603 1.00 97.94 87 LEU A CA 1
ATOM 652 C C . LEU A 1 87 ? -3.788 -10.317 0.975 1.00 97.94 87 LEU A C 1
ATOM 654 O O . LEU A 1 87 ? -4.649 -9.742 0.311 1.00 97.94 87 LEU A O 1
ATOM 658 N N . ASN A 1 88 ? -4.069 -11.010 2.073 1.00 97.88 88 ASN A N 1
ATOM 659 C CA . ASN A 1 88 ? -5.374 -11.010 2.719 1.00 97.88 88 ASN A CA 1
ATOM 660 C C . ASN A 1 88 ? -5.189 -10.488 4.140 1.00 97.88 88 ASN A C 1
ATOM 662 O O . ASN A 1 88 ? -4.293 -10.933 4.856 1.00 97.88 88 ASN A O 1
ATOM 666 N N . ILE A 1 89 ? -6.044 -9.556 4.550 1.00 98.06 89 ILE A N 1
ATOM 667 C CA . ILE A 1 89 ? -6.003 -8.956 5.882 1.00 98.06 89 ILE A CA 1
ATOM 668 C C . ILE A 1 89 ? -7.262 -9.391 6.615 1.00 98.06 89 ILE A C 1
ATOM 670 O O . ILE A 1 89 ? -8.360 -9.275 6.080 1.00 98.06 89 ILE A O 1
ATOM 674 N N . TYR A 1 90 ? -7.115 -9.870 7.847 1.00 98.06 90 TYR A N 1
ATOM 675 C CA . TYR A 1 90 ? -8.244 -10.233 8.696 1.00 98.06 90 TYR A CA 1
ATOM 676 C C . TYR A 1 90 ? -8.169 -9.447 9.996 1.00 98.06 90 TYR A C 1
ATOM 678 O O . TYR A 1 90 ? -7.202 -9.560 10.744 1.00 98.06 90 TYR A O 1
ATOM 686 N N . ILE A 1 91 ? -9.216 -8.684 10.286 1.00 97.50 91 ILE A N 1
ATOM 687 C CA . ILE A 1 91 ? -9.366 -7.958 11.542 1.00 97.50 91 ILE A CA 1
ATOM 688 C C . ILE A 1 91 ? -10.404 -8.694 12.378 1.00 97.50 91 ILE A C 1
ATOM 690 O O . ILE A 1 91 ? -11.569 -8.790 11.992 1.00 97.50 91 ILE A O 1
ATOM 694 N N . ASN A 1 92 ? -9.984 -9.247 13.517 1.00 95.38 92 ASN A N 1
ATOM 695 C CA . ASN A 1 92 ? -10.847 -10.034 14.406 1.00 95.38 92 ASN A CA 1
ATOM 696 C C . ASN A 1 92 ? -11.625 -11.146 13.666 1.00 95.38 92 ASN A C 1
ATOM 698 O O . ASN A 1 92 ? -12.798 -11.398 13.941 1.00 95.38 92 ASN A O 1
ATOM 702 N N . GLY A 1 93 ? -10.968 -11.799 12.699 1.00 95.75 93 GLY A N 1
ATOM 703 C CA . GLY A 1 93 ? -11.534 -12.886 11.891 1.00 95.75 93 GLY A CA 1
ATOM 704 C C . GLY A 1 93 ? -12.415 -12.446 10.716 1.00 95.75 93 GLY A C 1
ATOM 705 O O . GLY A 1 93 ? -12.903 -13.303 9.983 1.00 95.75 93 GLY A O 1
ATOM 706 N N . VAL A 1 94 ? -12.611 -11.141 10.508 1.00 97.75 94 VAL A N 1
ATOM 707 C CA . VAL A 1 94 ? -13.345 -10.591 9.361 1.00 97.75 94 VAL A CA 1
ATOM 708 C C . VAL A 1 94 ? -12.351 -10.090 8.322 1.00 97.75 94 VAL A C 1
ATOM 710 O O . VAL A 1 94 ? -11.459 -9.311 8.649 1.00 97.75 94 VAL A O 1
ATOM 713 N N . GLU A 1 95 ? -12.503 -10.534 7.074 1.00 97.56 95 GLU A N 1
ATOM 714 C CA . GLU A 1 95 ? -11.657 -10.072 5.972 1.00 97.56 95 GLU A CA 1
ATOM 715 C C . GLU A 1 95 ? -11.833 -8.562 5.754 1.00 97.56 95 GLU A C 1
ATOM 717 O O . GLU A 1 95 ? -12.952 -8.054 5.633 1.00 97.56 95 GLU A O 1
ATOM 722 N N . ASN A 1 96 ? -10.714 -7.846 5.725 1.00 97.38 96 ASN A N 1
ATOM 723 C CA . ASN A 1 96 ? -10.635 -6.432 5.414 1.00 97.38 96 ASN A CA 1
ATOM 724 C C . ASN A 1 96 ? -10.184 -6.274 3.957 1.00 97.38 96 ASN A C 1
ATOM 726 O O . ASN A 1 96 ? -9.161 -6.822 3.547 1.00 97.38 96 ASN A O 1
ATOM 730 N N . ALA A 1 97 ? -10.984 -5.558 3.168 1.00 96.62 97 ALA A N 1
ATOM 731 C CA . ALA A 1 97 ? -10.749 -5.417 1.740 1.00 96.62 97 ALA A CA 1
ATOM 732 C C . ALA A 1 97 ? -9.590 -4.456 1.451 1.00 96.62 97 ALA A C 1
ATOM 734 O O . ALA A 1 97 ? -9.558 -3.336 1.960 1.00 96.62 97 ALA A O 1
ATOM 735 N N . ILE A 1 98 ? -8.698 -4.866 0.551 1.00 98.25 98 ILE A N 1
ATOM 736 C CA . ILE A 1 98 ? -7.661 -3.996 -0.007 1.00 98.25 98 ILE A CA 1
ATOM 737 C C . ILE A 1 98 ? -8.257 -3.247 -1.210 1.00 98.25 98 ILE A C 1
ATOM 739 O O . ILE A 1 98 ? -8.796 -3.894 -2.114 1.00 98.25 98 ILE A O 1
ATOM 743 N N . PRO A 1 99 ? -8.193 -1.903 -1.258 1.00 98.12 99 PRO A N 1
ATOM 744 C CA . PRO A 1 99 ? -8.695 -1.132 -2.383 1.00 98.12 99 PRO A CA 1
ATOM 745 C C . PRO A 1 99 ? -7.962 -1.454 -3.689 1.00 98.12 99 PRO A C 1
ATOM 747 O O . PRO A 1 99 ? -6.781 -1.803 -3.712 1.00 98.12 99 PRO A O 1
ATOM 750 N N . SER A 1 100 ? -8.665 -1.271 -4.803 1.00 98.19 100 SER A N 1
ATOM 751 C CA . SER A 1 100 ? -8.036 -1.196 -6.120 1.00 98.19 100 SER A CA 1
ATOM 752 C C . SER A 1 100 ? -7.264 0.111 -6.282 1.00 98.19 100 SER A C 1
ATOM 754 O O . SER A 1 100 ? -7.681 1.133 -5.738 1.00 98.19 100 SER A O 1
ATOM 756 N N . SER A 1 101 ? -6.232 0.108 -7.127 1.00 97.56 101 SER A N 1
ATOM 757 C CA . SER A 1 101 ? -5.480 1.314 -7.506 1.00 97.56 101 SER A CA 1
ATOM 758 C C . SER A 1 101 ? -4.722 1.973 -6.352 1.00 97.56 101 SER A C 1
ATOM 760 O O . SER A 1 101 ? -4.386 3.153 -6.436 1.00 97.56 101 SER A O 1
ATOM 762 N N . VAL A 1 102 ? -4.409 1.220 -5.292 1.00 98.50 102 VAL A N 1
ATOM 763 C CA . VAL A 1 102 ? -3.460 1.677 -4.269 1.00 98.50 102 VAL A CA 1
ATOM 764 C C . VAL A 1 102 ? -2.106 1.851 -4.942 1.00 98.50 102 VAL A C 1
ATOM 766 O O . VAL A 1 102 ? -1.660 0.949 -5.647 1.00 98.50 102 VAL A O 1
ATOM 769 N N . GLY A 1 103 ? -1.470 3.008 -4.752 1.00 97.56 103 GLY A N 1
ATOM 770 C CA . GLY A 1 103 ? -0.170 3.301 -5.352 1.00 97.56 103 GLY A CA 1
ATOM 771 C C . GLY A 1 103 ? -0.202 3.607 -6.854 1.00 97.56 103 GLY A C 1
ATOM 772 O O . GLY A 1 103 ? 0.840 3.520 -7.494 1.00 97.56 103 GLY A O 1
ATOM 773 N N . ILE A 1 104 ? -1.354 3.962 -7.436 1.00 97.31 104 ILE A N 1
ATOM 774 C CA . ILE A 1 104 ? -1.466 4.373 -8.847 1.00 97.31 104 ILE A CA 1
ATOM 775 C C . ILE A 1 104 ? -2.023 5.797 -8.937 1.00 97.31 104 ILE A C 1
ATOM 777 O O . ILE A 1 104 ? -3.058 6.091 -8.344 1.00 97.31 104 ILE A O 1
ATOM 781 N N . ASN A 1 105 ? -1.390 6.660 -9.738 1.00 96.25 105 ASN A N 1
ATOM 782 C CA . ASN A 1 105 ? -1.779 8.060 -9.958 1.00 96.25 105 ASN A CA 1
ATOM 783 C C . ASN A 1 105 ? -1.951 8.849 -8.643 1.00 96.25 105 ASN A C 1
ATOM 785 O O . ASN A 1 105 ? -2.891 9.634 -8.501 1.00 96.25 105 ASN A O 1
ATOM 789 N N . THR A 1 106 ? -1.077 8.605 -7.668 1.00 96.38 106 THR A N 1
ATOM 790 C CA . THR A 1 106 ? -1.096 9.282 -6.364 1.00 96.38 106 THR A CA 1
ATOM 791 C C . THR A 1 106 ? -0.550 10.706 -6.486 1.00 96.38 106 THR A C 1
ATOM 793 O O . THR A 1 106 ? -0.042 11.112 -7.530 1.00 96.38 106 THR A O 1
ATOM 796 N N . GLU A 1 107 ? -0.602 11.490 -5.410 1.00 94.31 107 GLU A N 1
ATOM 797 C CA . GLU A 1 107 ? 0.034 12.815 -5.395 1.00 94.31 107 GLU A CA 1
ATOM 798 C C . GLU A 1 107 ? 1.552 12.744 -5.635 1.00 94.31 107 GLU A C 1
ATOM 800 O O . GLU A 1 107 ? 2.107 13.628 -6.289 1.00 94.31 107 GLU A O 1
ATOM 805 N N . VAL A 1 108 ? 2.193 11.672 -5.159 1.00 95.00 108 VAL A N 1
ATOM 806 C CA . VAL A 1 108 ? 3.631 11.409 -5.315 1.00 95.00 108 VAL A CA 1
ATOM 807 C C . VAL A 1 108 ? 3.953 10.927 -6.733 1.00 95.00 108 VAL A C 1
ATOM 809 O O . VAL A 1 108 ? 4.861 11.454 -7.375 1.00 95.00 108 VAL A O 1
ATOM 812 N N . CYS A 1 109 ? 3.184 9.963 -7.245 1.00 96.06 109 CYS A N 1
ATOM 813 C CA . CYS A 1 109 ? 3.404 9.325 -8.541 1.00 96.06 109 CYS A CA 1
ATOM 814 C C . CYS A 1 109 ? 2.224 9.572 -9.488 1.00 96.06 109 CYS A C 1
ATOM 816 O O . CYS A 1 109 ? 1.322 8.744 -9.620 1.00 96.06 109 CYS A O 1
ATOM 818 N N . ASN A 1 110 ? 2.248 10.711 -10.184 1.00 94.69 110 ASN A N 1
ATOM 819 C CA . ASN A 1 110 ? 1.237 11.127 -11.172 1.00 94.69 110 ASN A CA 1
ATOM 820 C C . ASN A 1 110 ? 1.834 11.617 -12.501 1.00 94.69 110 ASN A C 1
ATOM 822 O O . ASN A 1 110 ? 1.163 12.305 -13.274 1.00 94.69 110 ASN A O 1
ATOM 826 N N . GLN A 1 111 ? 3.096 11.292 -12.771 1.00 89.56 111 GLN A N 1
ATOM 827 C CA . GLN A 1 111 ? 3.805 11.781 -13.950 1.00 89.56 111 GLN A CA 1
ATOM 828 C C . GLN A 1 111 ? 3.649 10.811 -15.126 1.00 89.56 111 GLN A C 1
ATOM 830 O O . GLN A 1 111 ? 3.463 9.605 -14.948 1.00 89.56 111 GLN A O 1
ATOM 835 N N . GLU A 1 112 ? 3.737 11.329 -16.351 1.00 84.69 112 GLU A N 1
ATOM 836 C CA . GLU A 1 112 ? 3.762 10.491 -17.552 1.00 84.69 112 GLU A CA 1
ATOM 837 C C . GLU A 1 112 ? 5.016 9.602 -17.534 1.00 84.69 112 GLU A C 1
ATOM 839 O O . GLU A 1 112 ? 6.130 10.106 -17.409 1.00 84.69 112 GLU A O 1
ATOM 844 N N . GLY A 1 113 ? 4.833 8.280 -17.621 1.00 80.62 113 GLY A N 1
ATOM 845 C CA . GLY A 1 113 ? 5.934 7.316 -17.479 1.00 80.62 113 GLY A CA 1
ATOM 846 C C . GLY A 1 113 ? 6.411 7.097 -16.034 1.00 80.62 113 GLY A C 1
ATOM 847 O O . GLY A 1 113 ? 7.476 6.533 -15.822 1.00 80.62 113 GLY A O 1
ATOM 848 N N . GLY A 1 114 ? 5.648 7.543 -15.032 1.00 87.31 114 GLY A N 1
ATOM 849 C CA . GLY A 1 114 ? 6.005 7.419 -13.616 1.00 87.31 114 GLY A CA 1
ATOM 850 C C . GLY A 1 114 ? 4.782 7.545 -12.716 1.00 87.31 114 GLY A C 1
ATOM 851 O O . GLY A 1 114 ? 4.727 8.415 -11.846 1.00 87.31 114 GLY A O 1
ATOM 852 N N . ASN A 1 115 ? 3.758 6.737 -12.980 1.00 94.38 115 ASN A N 1
ATOM 853 C CA . ASN A 1 115 ? 2.446 6.878 -12.354 1.00 94.38 115 ASN A CA 1
ATOM 854 C C . ASN A 1 115 ? 2.111 5.758 -11.361 1.00 94.38 115 ASN A C 1
ATOM 856 O O . ASN A 1 115 ? 0.980 5.689 -10.881 1.00 94.38 115 ASN A O 1
ATOM 860 N N . MET A 1 116 ? 3.058 4.864 -11.079 1.00 96.56 116 MET A N 1
ATOM 861 C CA . MET A 1 116 ? 2.866 3.738 -10.170 1.00 96.56 116 MET A CA 1
ATOM 862 C C . MET A 1 116 ? 4.005 3.675 -9.164 1.00 96.56 116 MET A C 1
ATOM 864 O O . MET A 1 116 ? 5.162 3.878 -9.519 1.00 96.56 116 MET A O 1
ATOM 868 N N . HIS A 1 117 ? 3.676 3.389 -7.913 1.00 97.75 117 HIS A N 1
ATOM 869 C CA . HIS A 1 117 ? 4.668 3.110 -6.887 1.00 97.75 117 HIS A CA 1
ATOM 870 C C . HIS A 1 117 ? 5.248 1.695 -7.043 1.00 97.75 117 HIS A C 1
ATOM 872 O O . HIS A 1 117 ? 4.636 0.824 -7.670 1.00 97.75 117 HIS A O 1
ATOM 878 N N . ALA A 1 118 ? 6.393 1.447 -6.401 1.00 96.94 118 ALA A N 1
ATOM 879 C CA . ALA A 1 118 ? 7.081 0.152 -6.403 1.00 96.94 118 ALA A CA 1
ATOM 880 C C . ALA A 1 118 ? 6.209 -1.034 -5.944 1.00 96.94 118 ALA A C 1
ATOM 882 O O . ALA A 1 118 ? 6.421 -2.162 -6.386 1.00 96.94 118 ALA A O 1
ATOM 883 N N . VAL A 1 119 ? 5.208 -0.792 -5.088 1.00 98.06 119 VAL A N 1
ATOM 884 C CA . VAL A 1 119 ? 4.161 -1.776 -4.786 1.00 98.06 119 VAL A CA 1
ATOM 885 C C . VAL A 1 119 ? 2.787 -1.153 -4.992 1.00 98.06 119 VAL A C 1
ATOM 887 O O . VAL A 1 119 ? 2.502 -0.093 -4.441 1.00 98.06 119 VAL A O 1
ATOM 890 N N . HIS A 1 120 ? 1.923 -1.794 -5.774 1.00 98.06 120 HIS A N 1
ATOM 891 C CA . HIS A 1 120 ? 0.599 -1.249 -6.087 1.00 98.06 120 HIS A CA 1
ATOM 892 C C . HIS A 1 120 ? -0.443 -2.340 -6.366 1.00 98.06 120 HIS A C 1
ATOM 894 O O . HIS A 1 120 ? -0.117 -3.517 -6.534 1.00 98.06 120 HIS A O 1
ATOM 900 N N . THR A 1 121 ? -1.720 -1.955 -6.422 1.00 98.50 121 THR A N 1
ATOM 901 C CA . THR A 1 121 ? -2.829 -2.846 -6.803 1.00 98.50 121 THR A CA 1
ATOM 902 C C . THR A 1 121 ? -3.536 -2.334 -8.051 1.00 98.50 121 THR A C 1
ATOM 904 O O . THR A 1 121 ? -3.785 -1.142 -8.192 1.00 98.50 121 THR A O 1
ATOM 907 N N . HIS A 1 122 ? -3.948 -3.226 -8.953 1.00 97.44 122 HIS A N 1
ATOM 908 C CA . HIS A 1 122 ? -4.839 -2.855 -10.064 1.00 97.44 122 HIS A CA 1
ATOM 909 C C . HIS A 1 122 ? -6.321 -3.080 -9.752 1.00 97.44 122 HIS A C 1
ATOM 911 O O . HIS A 1 122 ? -7.183 -2.444 -10.354 1.00 97.44 122 HIS A O 1
ATOM 917 N N . ASP A 1 123 ? -6.628 -3.973 -8.815 1.00 97.88 123 ASP A N 1
ATOM 918 C CA . ASP A 1 123 ? -7.985 -4.388 -8.472 1.00 97.88 123 ASP A CA 1
ATOM 919 C C . ASP A 1 123 ? -8.100 -4.694 -6.966 1.00 97.88 123 ASP A C 1
ATOM 921 O O . ASP A 1 123 ? -7.123 -4.600 -6.226 1.00 97.88 123 ASP A O 1
ATOM 925 N N . ALA A 1 124 ? -9.308 -5.031 -6.508 1.00 97.25 124 ALA A N 1
ATOM 926 C CA . ALA A 1 124 ? -9.604 -5.296 -5.099 1.00 97.25 124 ALA A CA 1
ATOM 927 C C . ALA A 1 124 ? -9.430 -6.778 -4.689 1.00 97.25 124 ALA A C 1
ATOM 929 O O . ALA A 1 124 ? -9.978 -7.202 -3.676 1.00 97.25 124 ALA A O 1
ATOM 930 N N . SER A 1 125 ? -8.714 -7.598 -5.473 1.00 97.69 125 SER A N 1
ATOM 931 C CA . SER A 1 125 ? -8.475 -9.020 -5.146 1.00 97.69 125 SER A CA 1
ATOM 932 C C . SER A 1 125 ? -7.386 -9.248 -4.090 1.00 97.69 125 SER A C 1
ATOM 934 O O . SER A 1 125 ? -7.140 -10.389 -3.704 1.00 97.69 125 SER A O 1
ATOM 936 N N . GLY A 1 126 ? -6.691 -8.184 -3.673 1.00 97.81 126 GLY A N 1
ATOM 937 C CA . GLY A 1 126 ? -5.512 -8.261 -2.807 1.00 97.81 126 GLY A CA 1
ATOM 938 C C . GLY A 1 126 ? -4.225 -8.670 -3.532 1.00 97.81 126 GLY A C 1
ATOM 939 O O . GLY A 1 126 ? -3.213 -8.931 -2.886 1.00 97.81 126 GLY A O 1
ATOM 940 N N . LYS A 1 127 ? -4.235 -8.737 -4.871 1.00 98.50 127 LYS A N 1
ATOM 941 C CA . LYS A 1 127 ? -3.034 -8.995 -5.674 1.00 98.50 127 LYS A CA 1
ATOM 942 C C . LYS A 1 127 ? -2.141 -7.750 -5.723 1.00 98.50 127 LYS A C 1
ATOM 944 O O . LYS A 1 127 ? -2.484 -6.760 -6.371 1.00 98.50 127 LYS A O 1
ATOM 949 N N . LEU A 1 128 ? -0.992 -7.837 -5.065 1.00 98.56 128 LEU A N 1
ATOM 950 C CA . LEU A 1 128 ? 0.065 -6.836 -5.067 1.00 98.56 128 LEU A CA 1
ATOM 951 C C . LEU A 1 128 ? 0.975 -7.044 -6.280 1.00 98.56 128 LEU A C 1
ATOM 953 O O . LEU A 1 128 ? 1.451 -8.156 -6.522 1.00 98.56 128 LEU A O 1
ATOM 957 N N . HIS A 1 129 ? 1.225 -5.968 -7.015 1.00 97.81 129 HIS A N 1
ATOM 958 C CA . HIS A 1 129 ? 2.276 -5.864 -8.020 1.00 97.81 129 HIS A CA 1
ATOM 959 C C . HIS A 1 129 ? 3.523 -5.303 -7.354 1.00 97.81 129 HIS A C 1
ATOM 961 O O . HIS A 1 129 ? 3.430 -4.268 -6.704 1.00 97.81 129 HIS A O 1
ATOM 967 N N . ILE A 1 130 ? 4.653 -5.998 -7.477 1.00 97.50 130 ILE A N 1
ATOM 968 C CA . ILE A 1 130 ? 5.931 -5.617 -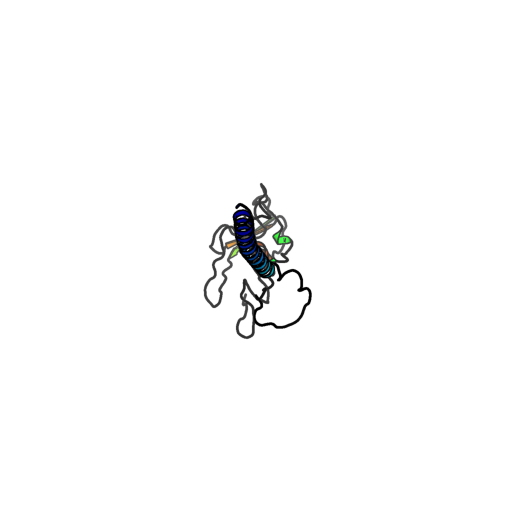6.870 1.00 97.50 130 ILE A CA 1
ATOM 969 C C . ILE A 1 130 ? 6.923 -5.395 -8.003 1.00 97.50 130 ILE A C 1
ATOM 971 O O . ILE A 1 130 ? 7.333 -6.342 -8.676 1.00 97.50 130 ILE A O 1
ATOM 975 N N . GLU A 1 131 ? 7.285 -4.140 -8.224 1.00 96.81 131 GLU A N 1
ATOM 976 C CA . GLU A 1 131 ? 8.020 -3.698 -9.401 1.00 96.81 131 GLU A CA 1
ATOM 977 C C . GLU A 1 131 ? 9.204 -2.825 -9.009 1.00 96.81 131 GLU A C 1
ATOM 979 O O . GLU A 1 131 ? 9.143 -2.046 -8.059 1.00 96.81 131 GLU A O 1
ATOM 984 N N . SER A 1 132 ? 10.309 -2.970 -9.739 1.00 95.44 132 SER A N 1
ATOM 985 C CA . SER A 1 132 ? 11.506 -2.158 -9.532 1.00 95.44 132 SER A CA 1
ATOM 986 C C . SER A 1 132 ? 12.401 -2.154 -10.772 1.00 95.44 132 SER A C 1
ATOM 988 O O . SER A 1 132 ? 12.490 -3.137 -11.514 1.00 95.44 132 SER A O 1
ATOM 990 N N . ASN A 1 133 ? 13.117 -1.046 -10.965 1.00 94.12 133 ASN A N 1
ATOM 991 C CA . ASN A 1 133 ? 14.190 -0.919 -11.958 1.00 94.12 133 ASN A CA 1
ATOM 992 C C . ASN A 1 133 ? 15.501 -1.587 -11.510 1.00 94.12 133 ASN A C 1
ATOM 994 O O . ASN A 1 133 ? 16.449 -1.683 -12.286 1.00 94.12 133 ASN A O 1
ATOM 998 N N . GLU A 1 134 ? 15.542 -2.068 -10.269 1.00 93.62 134 GLU A N 1
ATOM 999 C CA . GLU A 1 134 ? 16.664 -2.777 -9.664 1.00 93.62 134 GLU A CA 1
ATOM 1000 C C . GLU A 1 134 ? 16.182 -4.083 -9.020 1.00 93.62 134 GLU A C 1
ATOM 1002 O O . GLU A 1 134 ? 15.045 -4.176 -8.552 1.00 93.62 134 GLU A O 1
ATOM 1007 N N . ASP A 1 135 ? 17.052 -5.090 -8.971 1.00 93.12 135 ASP A N 1
ATOM 1008 C CA . ASP A 1 135 ? 16.780 -6.346 -8.267 1.00 93.12 135 ASP A CA 1
ATOM 1009 C C . ASP A 1 135 ?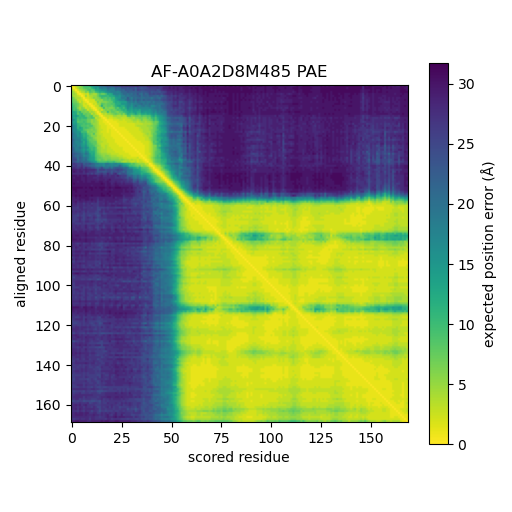 17.005 -6.150 -6.760 1.00 93.12 135 ASP A C 1
ATOM 1011 O O . ASP A 1 135 ? 18.100 -6.372 -6.237 1.00 93.12 135 ASP A O 1
ATOM 1015 N N . ILE A 1 136 ? 15.980 -5.619 -6.091 1.00 94.25 136 ILE A N 1
ATOM 1016 C CA . ILE A 1 136 ? 15.978 -5.307 -4.658 1.00 94.25 136 ILE A CA 1
ATOM 1017 C C . ILE A 1 136 ? 14.820 -6.002 -3.944 1.00 94.25 136 ILE A C 1
ATOM 1019 O O . ILE A 1 136 ? 13.729 -6.177 -4.501 1.00 94.25 136 ILE A O 1
ATOM 1023 N N . ASP A 1 137 ? 15.045 -6.333 -2.675 1.00 94.56 137 ASP A N 1
ATOM 1024 C CA . ASP A 1 137 ? 13.991 -6.770 -1.768 1.00 94.56 137 ASP A CA 1
ATOM 1025 C C . ASP A 1 137 ? 13.148 -5.569 -1.331 1.00 94.56 137 ASP A C 1
ATOM 1027 O O . ASP A 1 137 ? 13.676 -4.528 -0.942 1.00 94.56 137 ASP A O 1
ATOM 1031 N N . ILE A 1 138 ? 11.825 -5.727 -1.379 1.00 96.38 138 ILE A N 1
ATOM 1032 C CA . ILE A 1 138 ? 10.865 -4.689 -0.997 1.00 96.38 138 ILE A CA 1
ATOM 1033 C C . ILE A 1 138 ? 10.039 -5.235 0.172 1.00 96.38 138 ILE A C 1
ATOM 1035 O O . ILE A 1 138 ? 9.276 -6.187 -0.027 1.00 96.38 138 ILE A O 1
ATOM 1039 N N . PRO A 1 139 ? 10.202 -4.692 1.392 1.00 96.12 139 PRO A N 1
ATOM 1040 C CA . PRO A 1 139 ? 9.422 -5.108 2.550 1.00 96.12 139 PRO A CA 1
ATOM 1041 C C . PRO A 1 139 ? 7.929 -4.845 2.353 1.00 96.12 139 PRO A C 1
ATOM 1043 O O . PRO A 1 139 ? 7.537 -3.847 1.754 1.00 96.12 139 PRO A O 1
ATOM 1046 N N . ILE A 1 140 ? 7.078 -5.687 2.943 1.00 96.38 140 ILE A N 1
ATOM 1047 C CA . ILE A 1 140 ? 5.622 -5.493 2.880 1.00 96.38 140 ILE A CA 1
ATOM 1048 C C . ILE A 1 140 ? 5.168 -4.165 3.514 1.00 96.38 140 ILE A C 1
ATOM 1050 O O . ILE A 1 140 ? 4.162 -3.606 3.090 1.00 96.38 140 ILE A O 1
ATOM 1054 N N . GLY A 1 141 ? 5.935 -3.621 4.468 1.00 97.50 141 GLY A N 1
ATOM 1055 C CA . GLY A 1 141 ? 5.682 -2.301 5.060 1.00 97.50 141 GLY A CA 1
ATOM 1056 C C . GLY A 1 141 ? 5.610 -1.178 4.021 1.00 97.50 141 GLY A C 1
ATOM 1057 O O . GLY A 1 141 ? 4.735 -0.328 4.125 1.00 97.50 141 GLY A O 1
ATOM 1058 N N . VAL A 1 142 ? 6.403 -1.259 2.944 1.00 98.19 142 VAL A N 1
ATOM 1059 C CA . VAL A 1 142 ? 6.387 -0.281 1.841 1.00 98.19 142 VAL A CA 1
ATOM 1060 C C . VAL A 1 142 ? 4.997 -0.175 1.211 1.00 98.19 142 VAL A C 1
ATOM 1062 O O . VAL A 1 142 ? 4.553 0.916 0.870 1.00 98.19 142 VAL A O 1
ATOM 1065 N N . PHE A 1 143 ? 4.271 -1.290 1.080 1.00 98.50 143 PHE A N 1
ATOM 1066 C CA . PHE A 1 143 ? 2.902 -1.259 0.563 1.00 98.50 143 PHE A CA 1
ATOM 1067 C C . PHE A 1 143 ? 1.950 -0.496 1.493 1.00 98.50 143 PHE A C 1
ATOM 1069 O O . PHE A 1 143 ? 1.115 0.272 1.019 1.00 98.50 143 PHE A O 1
ATOM 1076 N N . PHE A 1 144 ? 2.074 -0.690 2.806 1.00 98.50 144 PHE A N 1
ATOM 1077 C CA . PHE A 1 144 ? 1.238 -0.002 3.789 1.00 98.50 144 PHE A CA 1
ATOM 1078 C C . PHE A 1 144 ? 1.572 1.490 3.891 1.00 98.50 144 PHE A C 1
ATOM 1080 O O . PHE A 1 144 ? 0.655 2.304 3.997 1.00 98.50 144 PHE A O 1
ATOM 1087 N N . ASP A 1 145 ? 2.845 1.854 3.732 1.00 98.44 145 ASP A N 1
ATOM 1088 C CA . ASP A 1 145 ? 3.286 3.244 3.618 1.00 98.44 145 ASP A CA 1
ATOM 1089 C C . ASP A 1 145 ? 2.679 3.924 2.379 1.00 98.44 145 ASP A C 1
ATOM 1091 O O . ASP A 1 145 ? 2.118 5.012 2.483 1.00 98.44 145 ASP A O 1
ATOM 1095 N N . ILE A 1 146 ? 2.699 3.254 1.217 1.00 98.38 146 ILE A N 1
ATOM 1096 C CA . ILE A 1 146 ? 2.063 3.737 -0.026 1.00 98.38 146 ILE A CA 1
ATOM 1097 C C . ILE A 1 146 ? 0.542 3.860 0.133 1.00 98.38 146 ILE A C 1
ATOM 1099 O O . ILE A 1 146 ? -0.074 4.787 -0.395 1.00 98.38 146 ILE A O 1
ATOM 1103 N N . TRP A 1 147 ? -0.084 2.918 0.841 1.00 98.31 147 TRP A N 1
ATOM 1104 C CA . TRP A 1 147 ? -1.514 2.968 1.142 1.00 98.31 147 TRP A CA 1
ATOM 1105 C C . TRP A 1 147 ? -1.848 4.064 2.173 1.00 98.31 147 TRP A C 1
ATOM 1107 O O . TRP A 1 147 ? -2.988 4.523 2.238 1.00 98.31 147 TRP A O 1
ATOM 1117 N N . GLY A 1 148 ? -0.870 4.545 2.938 1.00 97.62 148 GLY A N 1
ATOM 1118 C CA . GLY A 1 148 ? -1.077 5.599 3.926 1.00 97.62 148 GLY A CA 1
ATOM 1119 C C . GLY A 1 148 ? -1.672 5.081 5.234 1.00 97.62 148 GLY A C 1
ATOM 1120 O O . GLY A 1 148 ? -2.444 5.784 5.883 1.00 97.62 148 GLY A O 1
ATOM 1121 N N . VAL A 1 149 ? -1.366 3.838 5.613 1.00 97.50 149 VAL A N 1
ATOM 1122 C CA . VAL A 1 149 ? -1.903 3.214 6.827 1.00 97.50 149 VAL A CA 1
ATOM 1123 C C . VAL A 1 149 ? -0.801 2.604 7.685 1.00 97.50 149 VAL A C 1
ATOM 1125 O O . VAL A 1 149 ? 0.213 2.127 7.185 1.00 97.50 149 VAL A O 1
ATOM 1128 N N . HIS A 1 150 ? -1.019 2.583 8.998 1.00 97.81 150 HIS A N 1
ATOM 1129 C CA . HIS A 1 150 ? -0.061 2.016 9.939 1.00 97.81 150 HIS A CA 1
ATOM 1130 C C . HIS A 1 150 ? 0.104 0.506 9.741 1.00 97.81 150 HIS A C 1
ATOM 1132 O O . HIS A 1 150 ? -0.896 -0.213 9.646 1.00 97.81 150 HIS A O 1
ATOM 1138 N N . PHE A 1 151 ? 1.348 0.030 9.768 1.00 97.75 151 PHE A N 1
ATOM 1139 C CA . PHE A 1 151 ? 1.689 -1.386 9.840 1.00 97.75 151 PHE A CA 1
ATOM 1140 C C . PHE A 1 151 ? 3.092 -1.596 10.425 1.00 97.75 151 PHE A C 1
ATOM 1142 O O . PHE A 1 151 ? 4.096 -1.274 9.793 1.00 97.75 151 PHE A O 1
ATOM 1149 N N . ASN A 1 152 ? 3.174 -2.185 11.619 1.00 96.00 152 ASN A N 1
ATOM 1150 C CA . ASN A 1 152 ? 4.404 -2.760 12.174 1.00 96.00 152 ASN A CA 1
ATOM 1151 C C . ASN A 1 152 ? 4.067 -3.745 13.312 1.00 96.00 152 ASN A C 1
ATOM 1153 O O . ASN A 1 152 ? 2.914 -4.112 13.514 1.00 96.00 152 ASN A O 1
ATOM 1157 N N . GLU A 1 153 ? 5.064 -4.153 14.100 1.00 94.25 153 GLU A N 1
ATOM 1158 C CA . GLU A 1 153 ? 4.878 -5.050 15.253 1.00 94.25 153 GLU A CA 1
ATOM 1159 C C . GLU A 1 153 ? 3.871 -4.548 16.307 1.00 94.25 153 GLU A C 1
ATOM 1161 O O . GLU A 1 153 ? 3.381 -5.331 17.119 1.00 94.25 153 GLU A O 1
ATOM 1166 N N . THR A 1 154 ? 3.540 -3.254 16.294 1.00 94.69 154 THR A N 1
ATOM 1167 C CA . THR A 1 154 ? 2.599 -2.627 17.228 1.00 94.69 154 THR A CA 1
ATOM 1168 C C . THR A 1 154 ? 1.157 -2.608 16.723 1.00 94.69 154 THR A C 1
ATOM 1170 O O . THR A 1 154 ? 0.248 -2.390 17.528 1.00 94.69 154 THR A O 1
ATOM 1173 N N . GLY A 1 155 ? 0.899 -2.880 15.438 1.00 96.12 155 GLY A N 1
ATOM 1174 C CA . GLY A 1 155 ? -0.465 -2.912 14.915 1.00 96.12 155 GLY A CA 1
ATOM 1175 C C . GLY A 1 155 ? -0.620 -2.765 13.403 1.00 96.12 155 GLY A C 1
ATOM 1176 O O . GLY A 1 155 ? 0.345 -2.747 12.644 1.00 96.12 155 GLY A O 1
ATOM 1177 N N . ILE A 1 156 ? -1.883 -2.641 12.986 1.00 97.31 156 ILE A N 1
ATOM 1178 C CA . ILE A 1 156 ? -2.315 -2.392 11.605 1.00 97.31 156 ILE A CA 1
ATOM 1179 C C . ILE A 1 156 ? -3.536 -1.458 11.599 1.00 97.31 156 ILE A C 1
ATOM 1181 O O . ILE A 1 156 ? -4.440 -1.627 12.419 1.00 97.31 156 ILE A O 1
ATOM 1185 N N . PHE A 1 157 ? -3.593 -0.483 10.688 1.00 95.75 157 PHE A N 1
ATOM 1186 C CA . PHE A 1 157 ? -4.634 0.562 10.667 1.00 95.75 157 PHE A CA 1
ATOM 1187 C C . PHE A 1 157 ? -4.724 1.289 12.025 1.00 95.75 157 PHE A C 1
ATOM 1189 O O . PHE A 1 157 ? -3.707 1.752 12.535 1.00 95.75 157 PHE A O 1
ATOM 1196 N N . ASP A 1 158 ? -5.900 1.323 12.657 1.00 94.81 158 ASP A N 1
ATOM 1197 C CA . ASP A 1 158 ? -6.116 1.831 14.020 1.00 94.81 158 ASP A CA 1
ATOM 1198 C C . ASP A 1 158 ? -6.081 0.716 15.084 1.00 94.81 158 ASP A C 1
ATOM 1200 O O . ASP A 1 158 ? -6.183 0.973 16.284 1.00 94.81 158 ASP A O 1
ATOM 1204 N N . TYR A 1 159 ? -5.915 -0.546 14.674 1.00 94.94 159 TYR A N 1
ATOM 1205 C CA . TYR A 1 159 ? -5.838 -1.683 15.590 1.00 94.94 159 TYR A CA 1
ATOM 1206 C C . TYR A 1 159 ? -4.424 -1.799 16.157 1.00 94.94 159 TYR A C 1
ATOM 1208 O O . TYR A 1 159 ? -3.439 -1.777 15.416 1.00 94.94 159 TYR A O 1
ATOM 1216 N N . ARG A 1 160 ? -4.312 -1.912 17.484 1.00 94.38 160 ARG A N 1
ATOM 1217 C CA . ARG A 1 160 ? -3.030 -1.985 18.198 1.00 94.38 160 ARG A CA 1
ATOM 1218 C C . ARG A 1 160 ? -2.912 -3.270 19.007 1.00 94.38 160 ARG A C 1
ATOM 1220 O O . ARG A 1 160 ? -3.868 -3.693 19.664 1.00 94.38 160 ARG A O 1
ATOM 1227 N N . VAL A 1 161 ? -1.720 -3.855 18.973 1.00 95.19 161 VAL A N 1
ATOM 1228 C CA . VAL A 1 161 ? -1.339 -5.025 19.767 1.00 95.19 161 VAL A CA 1
ATOM 1229 C C . VAL A 1 161 ? -1.370 -4.661 21.250 1.00 95.19 161 VAL A C 1
ATOM 1231 O O . VAL A 1 161 ? -0.894 -3.606 21.663 1.00 95.19 161 VAL A O 1
ATOM 1234 N N . ASN A 1 162 ? -1.962 -5.529 22.064 1.00 94.12 162 ASN A N 1
ATOM 1235 C CA . ASN A 1 162 ? -2.044 -5.373 23.514 1.00 94.12 162 ASN A CA 1
ATOM 1236 C C . ASN A 1 162 ? -2.233 -6.746 24.185 1.00 94.12 162 ASN A C 1
ATOM 1238 O O . ASN A 1 162 ? -2.135 -7.785 23.543 1.00 94.12 162 ASN A O 1
ATOM 1242 N N . SER A 1 163 ? -2.538 -6.780 25.483 1.00 96.56 163 SER A N 1
ATOM 1243 C CA . SER A 1 163 ? -2.701 -8.032 26.240 1.00 96.56 163 SER A CA 1
ATOM 1244 C C . SER A 1 163 ? -3.838 -8.950 25.762 1.00 96.56 163 SER A C 1
ATOM 1246 O O . SER A 1 163 ? -3.909 -10.097 26.198 1.00 96.56 163 SER A O 1
ATOM 1248 N N . THR A 1 164 ? -4.735 -8.461 24.903 1.00 95.31 164 THR A N 1
ATOM 1249 C CA . THR A 1 164 ? -5.906 -9.196 24.397 1.00 95.31 164 THR A CA 1
ATOM 1250 C C . THR A 1 164 ? -5.938 -9.349 22.877 1.00 95.31 164 THR A C 1
ATOM 1252 O O . THR A 1 164 ? -6.759 -10.114 22.379 1.00 95.31 164 THR A O 1
ATOM 1255 N N . HIS A 1 165 ? -5.078 -8.635 22.146 1.00 93.75 165 HIS A N 1
ATOM 1256 C CA . HIS A 1 165 ? -5.033 -8.637 20.683 1.00 93.75 165 HIS A CA 1
ATOM 1257 C C . HIS A 1 165 ? -3.584 -8.759 20.219 1.00 93.75 165 HIS A C 1
ATOM 1259 O O . HIS A 1 165 ? -2.732 -7.986 20.654 1.00 93.75 165 HIS A O 1
ATOM 1265 N N . GLU A 1 166 ? -3.324 -9.695 19.313 1.00 95.56 166 GLU A N 1
ATOM 1266 C CA . GLU A 1 166 ? -2.016 -9.908 18.695 1.00 95.56 166 GLU A CA 1
ATOM 1267 C C . GLU A 1 166 ? -2.090 -9.710 17.178 1.00 95.56 166 GLU A C 1
ATOM 1269 O O . GLU A 1 166 ? -3.135 -9.931 16.562 1.00 95.56 166 GLU A O 1
ATOM 1274 N N . LEU A 1 167 ? -0.974 -9.285 16.585 1.00 95.69 167 LEU A N 1
ATOM 1275 C CA . LEU A 1 167 ? -0.780 -9.271 15.140 1.00 95.69 167 LEU A CA 1
ATOM 1276 C C . LEU A 1 167 ? -0.067 -10.567 14.748 1.00 95.69 167 LEU A C 1
ATOM 1278 O O . LEU A 1 167 ? 1.021 -10.852 15.247 1.00 95.69 167 LEU A O 1
ATOM 1282 N N . ILE A 1 168 ? -0.678 -11.336 13.850 1.00 94.50 168 ILE A N 1
ATOM 1283 C CA . ILE A 1 168 ? -0.119 -12.578 13.312 1.00 94.50 168 ILE A CA 1
ATOM 1284 C C . ILE A 1 168 ? 0.089 -12.372 11.815 1.00 94.50 168 ILE A C 1
ATOM 1286 O O . ILE A 1 168 ? -0.830 -11.923 11.128 1.00 94.50 168 ILE A O 1
ATOM 1290 N N . MET A 1 169 ? 1.289 -12.695 11.334 1.00 88.44 169 MET A N 1
ATOM 1291 C CA . MET A 1 169 ? 1.684 -12.631 9.925 1.00 88.44 169 MET A CA 1
ATOM 1292 C C . MET A 1 169 ? 2.019 -14.021 9.395 1.00 88.44 169 MET A C 1
ATOM 1294 O O . MET A 1 169 ? 2.629 -14.804 10.160 1.00 88.44 169 MET A O 1
#

Nearest PDB structures (foldseek):
  3c2w-assembly1_F  TM=3.684E-01  e=7.520E+00  Pseudomonas aeruginosa

Secondary structure (DSSP, 8-state):
--TTHHHHHHHHHHHHHHHHHHHHHHHHHHHHHHHHHHHTTSSS--------SS-------GGGS--GGGG-EE-SSS-SEEEEEE--EEETTEEEPPPTTTTBS-SSS-BTTB-EESEEESSSS-EEEEEESS-----HHHHHHHHT--EETTEETTEE-BTTB----

pLDDT: mean 85.66, std 16.84, range [39.59, 98.56]

Sequence (169 aa):
MESNLGQLIGDIVNSETRIWSIITTLSLAALLILLAQQYGGDLFNQSSDDASENDEIILASTADDPDPIAQNCLDHSGLARHDHSNLNIYINGVENAIPSSVGINTEVCNQEGGNMHAVHTHDASGKLHIESNEDIDIPIGVFFDIWGVHFNETGIFDYRVNSTHELIM

Radius of gyration: 30.02 Å; Cα contacts (8 Å, |Δi|>4): 218; chains: 1; bounding box: 59×89×50 Å